Protein AF-A0A246PJ72-F1 (afdb_monomer)

Nearest PDB structures (foldseek):
  6naf-assembly1_A  TM=7.110E-01  e=6.481E+00  synthetic construct
  2k48-assembly1_A  TM=7.233E-01  e=8.339E+00  Orthohantavirus andesense

Secondary structure (DSSP, 8-state):
-HHHHHH--HHHHHHHHHHHHHHHHHHHHHHHHHHHHH---HHHHHHHHHHHHHHHHHHHHHHHHHHHHHHHHHHHHHHHH--HHHHHHHHHHHHHHHHHHHHHHHHHHHHTT-

Solvent-accessible surface area (backbone atoms only — not comparable to full-atom values): 6100 Å² total; per-residue (Å²): 96,72,70,26,67,74,64,69,38,72,66,49,44,53,51,41,55,52,50,52,54,50,52,54,51,50,52,52,50,59,54,50,49,54,56,60,74,70,54,89,52,70,72,61,49,56,50,54,52,50,51,51,51,51,51,49,34,56,49,38,64,61,48,28,61,56,35,39,53,51,14,53,52,31,40,55,48,18,72,74,64,70,45,73,61,37,47,55,49,16,52,52,35,38,54,50,23,52,52,44,48,50,48,46,57,46,49,55,64,70,51,72,79,105

Radius of gyration: 19.44 Å; Cα contacts (8 Å, |Δi|>4): 53; chains: 1; bounding box: 40×31×48 Å

Sequence (114 aa):
MVMALITKNGQWMKWATGSMIFSFISMISLRLSVYFLFSSDVFSFMNIFTDFLNLFKATALIFTPFMLIAGIRLRKIHESTKQPEYYRWSNRVITGSCLLCMLAVLAPWLFANM

Mean predicted aligned error: 12.75 Å

Structure (mmCIF, N/CA/C/O backbone):
data_AF-A0A246PJ72-F1
#
_entry.id   AF-A0A246PJ72-F1
#
loop_
_atom_site.group_PDB
_atom_site.id
_atom_site.type_symbol
_atom_site.label_atom_id
_atom_site.label_alt_id
_atom_site.label_comp_id
_atom_site.label_asym_id
_atom_site.label_entity_id
_atom_site.label_seq_id
_atom_site.pdbx_PDB_ins_code
_atom_site.Cartn_x
_atom_site.Cartn_y
_atom_site.Cartn_z
_atom_site.occupancy
_atom_site.B_iso_or_equiv
_atom_site.auth_seq_id
_atom_site.auth_comp_id
_atom_site.auth_asym_id
_atom_site.auth_atom_id
_atom_site.pdbx_PDB_model_num
ATOM 1 N N . MET A 1 1 ? 7.126 15.144 13.985 1.00 58.31 1 MET A N 1
ATOM 2 C CA . MET A 1 1 ? 7.121 14.157 15.095 1.00 58.31 1 MET A CA 1
ATOM 3 C C . MET A 1 1 ? 7.227 14.807 16.467 1.00 58.31 1 MET A C 1
ATOM 5 O O . MET A 1 1 ? 6.357 14.540 17.283 1.00 58.31 1 MET A O 1
ATOM 9 N N . VAL A 1 2 ? 8.216 15.678 16.716 1.0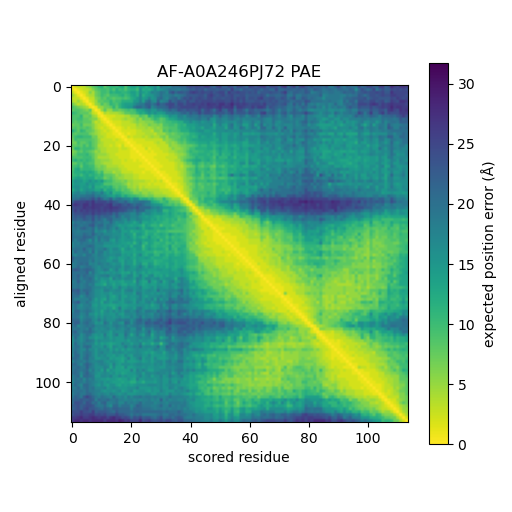0 60.06 2 VAL A N 1
ATOM 10 C CA . VAL A 1 2 ? 8.431 16.325 18.031 1.00 60.06 2 VAL A CA 1
ATOM 11 C C . VAL A 1 2 ? 7.160 16.994 18.569 1.00 60.06 2 VAL A C 1
ATOM 13 O O . VAL A 1 2 ? 6.732 16.705 19.681 1.00 60.06 2 VAL A O 1
ATOM 16 N N . MET A 1 3 ? 6.466 17.776 17.738 1.00 56.19 3 MET A N 1
ATOM 17 C CA . MET A 1 3 ? 5.259 18.480 18.181 1.00 56.19 3 MET A CA 1
ATOM 18 C C . MET A 1 3 ? 4.060 17.557 18.476 1.00 56.19 3 MET A C 1
ATOM 20 O O . MET A 1 3 ? 3.241 17.869 19.338 1.00 56.19 3 MET A O 1
ATOM 24 N N . ALA A 1 4 ? 3.984 16.390 17.826 1.00 51.81 4 ALA A N 1
ATOM 25 C CA . ALA A 1 4 ? 2.942 15.387 18.070 1.00 51.81 4 ALA A CA 1
ATOM 26 C C . ALA A 1 4 ? 3.191 14.583 19.361 1.00 51.81 4 ALA A C 1
ATOM 28 O O . ALA A 1 4 ? 2.238 14.227 20.051 1.00 51.81 4 ALA A O 1
ATOM 29 N N . LEU A 1 5 ? 4.463 14.332 19.699 1.00 56.91 5 LEU A N 1
ATOM 30 C CA . LEU A 1 5 ? 4.862 13.683 20.953 1.00 56.91 5 LEU A CA 1
ATOM 31 C C . LEU A 1 5 ? 4.591 14.584 22.166 1.00 56.91 5 LEU A C 1
ATOM 33 O O . LEU A 1 5 ? 4.109 14.098 23.185 1.00 56.91 5 LEU A O 1
ATOM 37 N N . ILE A 1 6 ? 4.836 15.893 22.033 1.00 60.50 6 ILE A N 1
ATOM 38 C CA . ILE A 1 6 ? 4.630 16.875 23.110 1.00 60.50 6 ILE A CA 1
ATOM 39 C C . ILE A 1 6 ? 3.138 17.113 23.377 1.00 60.50 6 ILE A C 1
ATOM 41 O O . ILE A 1 6 ? 2.711 17.143 24.526 1.00 60.50 6 ILE A O 1
ATOM 45 N N . THR A 1 7 ? 2.319 17.249 22.330 1.00 62.47 7 THR A N 1
ATOM 46 C CA . THR A 1 7 ? 0.890 17.584 22.488 1.00 62.47 7 THR A CA 1
ATOM 47 C C . THR A 1 7 ? -0.023 16.376 22.709 1.00 62.47 7 THR A C 1
ATOM 49 O O . THR A 1 7 ? -1.218 16.566 22.925 1.00 62.47 7 THR A O 1
ATOM 52 N N . LYS A 1 8 ? 0.498 15.135 22.635 1.00 53.78 8 LYS A N 1
ATOM 53 C CA . LYS A 1 8 ? -0.267 13.867 22.714 1.00 53.78 8 LYS A CA 1
ATOM 54 C C . LYS A 1 8 ? -1.544 13.849 21.859 1.00 53.78 8 LYS A C 1
ATOM 56 O O . LYS A 1 8 ? -2.489 13.111 22.130 1.00 53.78 8 LYS A O 1
ATOM 61 N N . ASN A 1 9 ? -1.592 14.662 20.809 1.00 67.06 9 ASN A N 1
ATOM 62 C CA . ASN A 1 9 ? -2.805 14.849 20.041 1.00 67.06 9 ASN A CA 1
ATOM 63 C C . ASN A 1 9 ? -2.820 13.854 18.871 1.00 67.06 9 ASN A C 1
ATOM 65 O O . ASN A 1 9 ? -2.002 13.924 17.949 1.00 67.06 9 ASN A O 1
ATOM 69 N N . GLY A 1 10 ? -3.757 12.902 18.911 1.00 59.59 10 GLY A N 1
ATOM 70 C CA . GLY A 1 10 ? -3.816 11.770 17.980 1.00 59.59 10 GLY A CA 1
ATOM 71 C C . GLY A 1 10 ? -3.986 12.161 16.507 1.00 59.59 10 GLY A C 1
ATOM 72 O O . GLY A 1 10 ? -3.649 11.376 15.621 1.00 59.59 10 GLY A O 1
ATOM 73 N N . GLN A 1 11 ? -4.461 13.376 16.216 1.00 63.69 11 GLN A N 1
ATOM 74 C CA . GLN A 1 11 ? -4.507 13.891 14.845 1.00 63.69 11 GLN A CA 1
ATOM 75 C C . GLN A 1 11 ? -3.126 14.289 14.311 1.00 63.69 11 GLN A C 1
ATOM 77 O O . GLN A 1 11 ? -2.795 13.961 13.173 1.00 63.69 11 GLN A O 1
ATOM 82 N N . TRP A 1 12 ? -2.289 14.908 15.144 1.00 63.31 12 TRP A N 1
ATOM 83 C CA . TRP A 1 12 ? -0.929 15.308 14.771 1.00 63.31 12 TRP A CA 1
ATOM 84 C C . TRP A 1 12 ? -0.012 14.104 1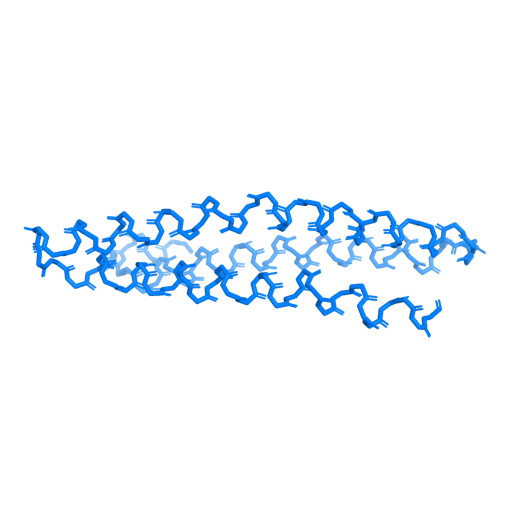4.587 1.00 63.31 12 TRP A C 1
ATOM 86 O O . TRP A 1 12 ? 0.870 14.118 13.730 1.00 63.31 12 TRP A O 1
ATOM 96 N N . MET A 1 13 ? -0.261 13.028 15.337 1.00 66.44 13 MET A N 1
ATOM 97 C CA . MET A 1 13 ? 0.455 11.770 15.151 1.00 66.44 13 MET A CA 1
ATOM 98 C C . MET A 1 13 ? 0.092 11.107 13.814 1.00 66.44 13 MET A C 1
ATOM 100 O O . MET A 1 13 ? 0.989 10.705 13.080 1.00 66.44 13 MET A O 1
ATOM 104 N N . LYS A 1 14 ? -1.193 11.097 13.426 1.00 67.69 14 LYS A N 1
ATOM 105 C CA . LYS A 1 14 ? -1.637 10.590 12.111 1.00 67.69 14 LYS A CA 1
ATOM 106 C C . LYS A 1 14 ? -1.045 11.382 10.943 1.00 67.69 14 LYS A C 1
ATOM 108 O O . LYS A 1 14 ? -0.588 10.777 9.978 1.00 67.69 14 LYS A O 1
ATOM 113 N N . TRP A 1 15 ? -1.011 12.712 11.044 1.00 70.56 15 TRP A N 1
ATOM 114 C CA . TRP A 1 15 ? -0.394 13.575 10.030 1.00 70.56 15 TRP A CA 1
ATOM 115 C C . TRP A 1 15 ? 1.118 13.362 9.920 1.00 70.56 15 TRP A C 1
ATOM 117 O O . TRP A 1 15 ? 1.646 13.279 8.814 1.00 70.56 15 TRP A O 1
ATOM 127 N N . ALA A 1 16 ? 1.815 13.212 11.048 1.00 70.94 16 ALA A N 1
ATOM 128 C CA . ALA A 1 16 ? 3.251 12.952 11.051 1.00 70.94 16 ALA A CA 1
ATOM 129 C C . ALA A 1 16 ? 3.597 11.593 10.420 1.00 70.94 16 ALA A C 1
ATOM 131 O O . ALA A 1 16 ? 4.518 11.519 9.610 1.00 70.94 16 ALA A O 1
ATOM 132 N N . THR A 1 17 ? 2.848 10.534 10.742 1.00 73.69 17 THR A N 1
ATOM 133 C CA . THR A 1 17 ? 3.057 9.210 10.138 1.00 73.69 17 THR A CA 1
ATOM 134 C C . THR A 1 17 ? 2.731 9.218 8.643 1.00 73.69 17 THR A C 1
ATOM 136 O O . THR A 1 17 ? 3.492 8.668 7.852 1.00 73.69 17 THR A O 1
ATOM 139 N N . GLY A 1 18 ? 1.650 9.893 8.234 1.00 74.44 18 GLY A N 1
ATOM 140 C CA . GLY A 1 18 ? 1.309 10.054 6.818 1.00 74.44 18 GLY A CA 1
ATOM 141 C C . GLY A 1 18 ? 2.386 10.808 6.034 1.00 74.44 18 GLY A C 1
ATOM 142 O O . GLY A 1 18 ? 2.794 10.363 4.964 1.00 74.44 18 GLY A O 1
ATOM 143 N N . SER A 1 19 ? 2.909 11.899 6.598 1.00 77.31 19 SER A N 1
ATOM 144 C CA . SER A 1 19 ? 3.996 12.682 5.998 1.00 77.31 19 SER A CA 1
ATOM 145 C C . SER A 1 19 ? 5.292 11.878 5.854 1.00 77.31 19 SER A C 1
ATOM 147 O O . SER A 1 19 ? 5.966 12.021 4.839 1.00 77.31 19 SER A O 1
ATOM 149 N N . MET A 1 20 ? 5.614 11.002 6.813 1.00 78.75 20 MET A N 1
ATOM 150 C CA . MET A 1 20 ? 6.802 10.142 6.755 1.00 78.75 20 MET A CA 1
ATOM 151 C C . MET A 1 20 ? 6.710 9.086 5.647 1.00 78.75 20 MET A C 1
ATOM 153 O O . MET A 1 20 ? 7.673 8.859 4.920 1.00 78.75 20 MET A O 1
ATOM 157 N N . ILE A 1 21 ? 5.547 8.448 5.495 1.00 81.31 21 ILE A N 1
ATOM 158 C CA . ILE A 1 21 ? 5.323 7.479 4.413 1.00 81.31 21 ILE A CA 1
ATOM 159 C C . ILE A 1 21 ? 5.385 8.194 3.058 1.00 81.31 21 ILE A C 1
ATOM 161 O O . ILE A 1 21 ? 6.025 7.709 2.128 1.00 81.31 21 ILE A O 1
ATOM 165 N N . PHE A 1 22 ? 4.771 9.376 2.958 1.00 79.81 22 PHE A N 1
ATOM 166 C CA . PHE A 1 22 ? 4.769 10.165 1.731 1.00 79.81 22 PHE A CA 1
ATOM 167 C C . PHE A 1 22 ? 6.176 10.613 1.314 1.00 79.81 22 PHE A C 1
ATOM 169 O O . PHE A 1 22 ? 6.533 10.472 0.146 1.00 79.81 22 PHE A O 1
ATOM 176 N N . SER A 1 23 ? 6.995 11.104 2.251 1.00 80.12 23 SER A N 1
ATOM 177 C CA . SER A 1 23 ? 8.367 11.532 1.951 1.00 80.12 23 SER A CA 1
ATOM 178 C C . SER A 1 23 ? 9.278 10.370 1.551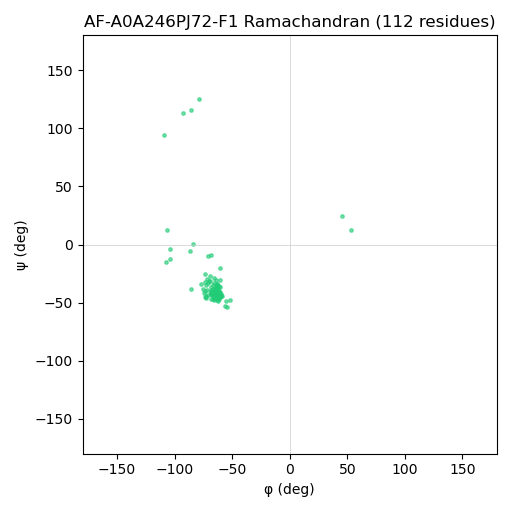 1.00 80.12 23 SER A C 1
ATOM 180 O O . SER A 1 23 ? 10.134 10.525 0.682 1.00 80.12 23 SER A O 1
ATOM 182 N N . PHE A 1 24 ? 9.079 9.187 2.133 1.00 79.31 24 PHE A N 1
ATOM 183 C CA . PHE A 1 24 ? 9.811 7.986 1.736 1.00 79.31 24 PHE A CA 1
ATOM 184 C C . PHE A 1 24 ? 9.458 7.550 0.305 1.00 79.31 24 PHE A C 1
ATOM 186 O O . PHE A 1 24 ? 10.346 7.303 -0.513 1.00 79.31 24 PHE A O 1
ATOM 193 N N . ILE A 1 25 ? 8.162 7.519 -0.024 1.00 83.00 25 ILE A N 1
ATOM 194 C CA . ILE A 1 25 ? 7.682 7.165 -1.367 1.00 83.00 25 ILE A CA 1
ATOM 195 C C . ILE A 1 25 ? 8.155 8.189 -2.406 1.00 83.00 25 ILE A C 1
ATOM 197 O O . ILE A 1 25 ? 8.569 7.797 -3.500 1.00 83.00 25 ILE A O 1
ATOM 201 N N . SER A 1 26 ? 8.134 9.486 -2.082 1.00 77.94 26 SER A N 1
ATOM 202 C CA . SER A 1 26 ? 8.579 10.530 -3.010 1.00 77.94 26 SER A CA 1
ATOM 203 C C . SER A 1 26 ? 10.078 10.440 -3.302 1.00 77.94 26 SER A C 1
ATOM 205 O O . SER A 1 26 ? 10.470 10.553 -4.462 1.00 77.94 26 SER A O 1
ATOM 207 N N . MET A 1 27 ? 10.911 10.140 -2.297 1.00 85.31 27 MET A N 1
ATOM 208 C CA . MET A 1 27 ? 12.345 9.899 -2.500 1.00 85.31 27 MET A CA 1
ATOM 209 C C . MET A 1 27 ? 12.612 8.701 -3.414 1.00 85.31 27 MET A C 1
ATOM 211 O O . MET A 1 27 ? 13.428 8.802 -4.330 1.00 85.31 27 MET A O 1
ATOM 215 N N . ILE A 1 28 ? 11.929 7.573 -3.191 1.00 80.50 28 ILE A N 1
ATOM 216 C CA . ILE A 1 28 ? 12.074 6.385 -4.045 1.00 80.50 28 ILE A CA 1
ATOM 217 C C . ILE A 1 28 ? 11.638 6.700 -5.476 1.00 80.50 28 ILE A C 1
ATOM 219 O O . ILE A 1 28 ? 12.353 6.359 -6.415 1.00 80.50 28 ILE A O 1
ATOM 223 N N . SER A 1 29 ? 10.508 7.390 -5.641 1.00 79.31 29 SER A N 1
ATOM 224 C CA . SER A 1 29 ? 9.960 7.728 -6.959 1.00 79.31 29 SER A CA 1
ATOM 225 C C . SER A 1 29 ? 10.891 8.653 -7.745 1.00 79.31 29 SER A C 1
ATOM 227 O O . SER A 1 29 ? 11.153 8.389 -8.914 1.00 79.31 29 SER A O 1
ATOM 229 N N . LEU A 1 30 ? 11.456 9.680 -7.098 1.00 81.12 30 LEU A N 1
ATOM 230 C CA . LEU A 1 30 ? 12.455 10.569 -7.706 1.00 81.12 30 LEU A CA 1
ATOM 231 C C . LEU A 1 30 ? 13.743 9.831 -8.082 1.00 81.12 30 LEU A C 1
ATOM 233 O O . LEU A 1 30 ? 14.384 10.150 -9.079 1.00 81.1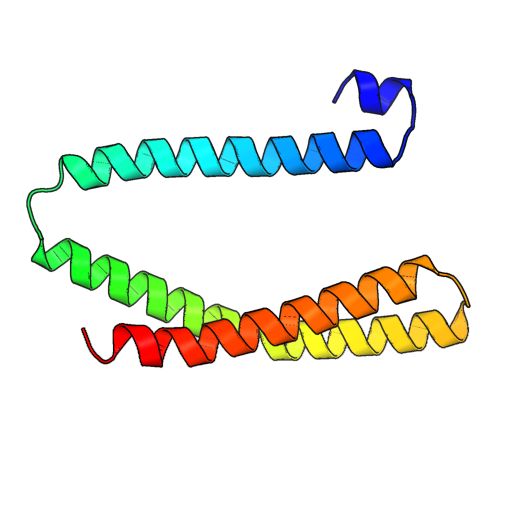2 30 LEU A O 1
ATOM 237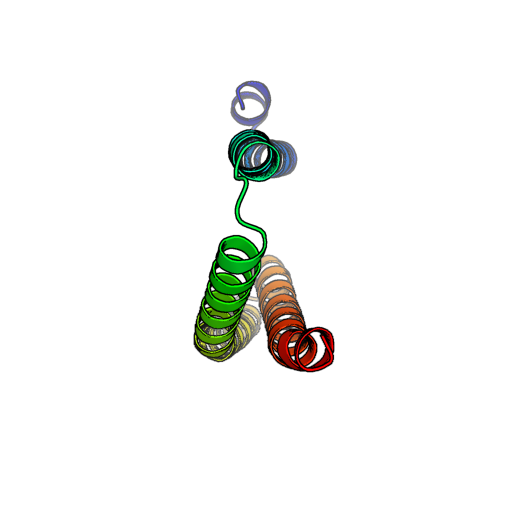 N N . ARG A 1 31 ? 14.144 8.833 -7.291 1.00 74.81 31 ARG A N 1
ATOM 238 C CA . ARG A 1 31 ? 15.340 8.045 -7.590 1.00 74.81 31 ARG A CA 1
ATOM 239 C C . ARG A 1 31 ? 15.102 7.098 -8.765 1.00 74.81 31 ARG A C 1
ATOM 241 O O . ARG A 1 31 ? 15.939 7.029 -9.659 1.00 74.81 31 ARG A O 1
ATOM 248 N N . LEU A 1 32 ? 13.960 6.410 -8.793 1.00 72.25 32 LEU A N 1
ATOM 249 C CA . LEU A 1 32 ? 13.560 5.561 -9.915 1.00 72.25 32 LEU A CA 1
ATOM 250 C C . LEU A 1 32 ? 13.354 6.369 -11.202 1.00 72.25 32 LEU A C 1
ATOM 252 O O . LEU A 1 32 ? 13.768 5.905 -12.257 1.00 72.25 32 LEU A O 1
ATOM 256 N N . SER A 1 33 ? 12.807 7.589 -11.133 1.00 71.56 33 SER A N 1
ATOM 257 C CA . SER A 1 33 ? 12.600 8.433 -12.319 1.00 71.56 33 SER A CA 1
ATOM 258 C C . SER A 1 33 ? 13.896 8.787 -13.041 1.00 71.56 33 SER A C 1
ATOM 260 O O . SER A 1 33 ? 13.917 8.817 -14.267 1.00 71.56 33 SER A O 1
ATOM 262 N N . VAL A 1 34 ? 14.995 8.997 -12.313 1.00 69.38 34 VAL A N 1
ATOM 263 C CA . VAL A 1 34 ? 16.309 9.237 -12.931 1.00 69.38 34 VAL A CA 1
ATOM 264 C C . VAL A 1 34 ? 16.832 7.976 -13.627 1.00 69.38 34 VAL A C 1
ATOM 266 O O . VAL A 1 34 ? 17.331 8.072 -14.745 1.00 69.38 34 VAL A O 1
ATOM 269 N N . TYR A 1 35 ? 16.661 6.792 -13.027 1.00 66.38 35 TYR A N 1
ATOM 270 C CA . TYR A 1 35 ? 16.989 5.526 -13.699 1.00 66.38 35 TYR A CA 1
ATOM 271 C C . TYR A 1 35 ? 16.114 5.287 -14.941 1.00 66.38 35 TYR A C 1
ATOM 273 O O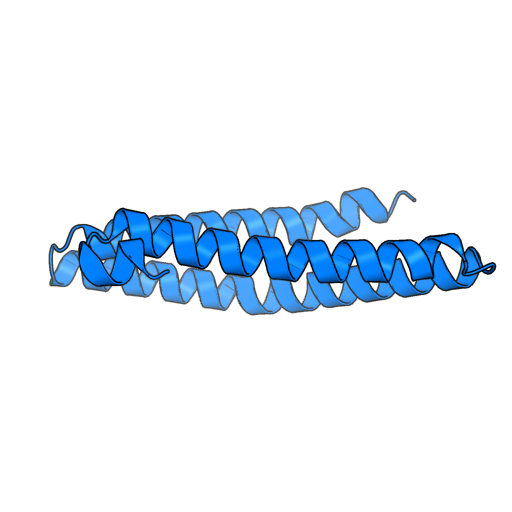 . TYR A 1 35 ? 16.615 4.777 -15.940 1.00 66.38 35 TYR A O 1
ATOM 281 N N . PHE A 1 36 ? 14.845 5.707 -14.912 1.00 62.47 36 PHE A N 1
ATOM 282 C CA . PHE A 1 36 ? 13.937 5.623 -16.058 1.00 62.47 36 PHE A CA 1
ATOM 283 C C . PHE A 1 36 ? 14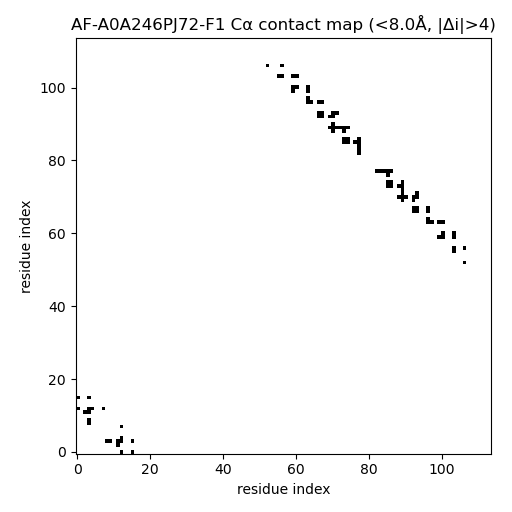.323 6.562 -17.209 1.00 62.47 36 PHE A C 1
ATOM 285 O O . PHE A 1 36 ? 14.197 6.172 -18.362 1.00 62.47 36 PHE A O 1
ATOM 292 N N . LEU A 1 37 ? 14.822 7.770 -16.926 1.00 65.50 37 LEU A N 1
ATOM 293 C CA . LEU A 1 37 ? 15.209 8.737 -17.966 1.00 65.50 37 LEU A CA 1
ATOM 294 C C . LEU A 1 37 ? 16.514 8.376 -18.694 1.00 65.50 37 LEU A C 1
ATOM 296 O O . LEU A 1 37 ? 16.708 8.800 -19.830 1.00 65.50 37 LEU A O 1
ATOM 300 N N . PHE A 1 38 ? 17.408 7.617 -18.054 1.00 64.25 38 PHE A N 1
ATOM 301 C CA . PHE A 1 38 ? 18.725 7.267 -18.605 1.00 64.25 38 PHE A CA 1
ATOM 302 C C . PHE A 1 38 ? 18.829 5.830 -19.143 1.00 64.25 38 PHE A C 1
ATOM 304 O O . PHE A 1 38 ? 19.866 5.469 -19.698 1.00 64.25 38 PHE A O 1
ATOM 311 N N . SER A 1 39 ? 17.787 5.002 -19.010 1.00 60.12 39 SER A N 1
ATOM 312 C CA . SER A 1 39 ? 17.773 3.642 -19.562 1.00 60.12 39 SER A CA 1
ATOM 313 C C . SER A 1 39 ? 17.307 3.660 -21.021 1.00 60.12 39 SER A C 1
ATOM 315 O O . SER A 1 39 ? 16.186 4.056 -21.323 1.00 60.12 39 SER A O 1
ATOM 317 N N . SER A 1 40 ? 18.191 3.269 -21.938 1.00 57.25 40 SER A N 1
ATOM 318 C CA . SER A 1 40 ? 18.029 3.439 -23.391 1.00 57.25 40 SER A CA 1
ATOM 319 C C . SER A 1 40 ? 17.204 2.341 -24.087 1.00 57.25 40 SER A C 1
ATOM 321 O O . SER A 1 40 ? 17.008 2.420 -25.296 1.00 57.25 40 SER A O 1
ATOM 323 N N . ASP A 1 41 ? 16.701 1.341 -23.354 1.00 60.69 41 ASP A N 1
ATOM 324 C CA . ASP A 1 41 ? 15.964 0.196 -23.910 1.00 60.69 41 ASP A CA 1
ATOM 325 C C . ASP A 1 41 ? 14.464 0.245 -23.573 1.00 60.69 41 ASP A C 1
ATOM 327 O O . ASP A 1 41 ? 14.000 -0.258 -22.545 1.00 60.69 41 ASP A O 1
ATOM 331 N N . VAL A 1 42 ? 13.676 0.803 -24.495 1.00 58.56 42 VAL A N 1
ATOM 332 C CA . VAL A 1 42 ? 12.204 0.906 -24.402 1.00 58.56 42 VAL A CA 1
ATOM 333 C C . VAL A 1 42 ? 11.530 -0.476 -24.308 1.00 58.56 42 VAL A C 1
ATOM 335 O O . VAL A 1 42 ? 10.508 -0.632 -23.641 1.00 58.56 42 VAL A O 1
ATOM 338 N N . PHE A 1 43 ? 12.124 -1.508 -24.918 1.00 54.56 43 PHE A N 1
ATOM 339 C CA . PHE A 1 43 ? 11.590 -2.877 -24.901 1.00 54.56 43 PHE A CA 1
ATOM 340 C C . PHE A 1 43 ? 11.758 -3.560 -23.533 1.00 54.56 43 PHE A C 1
ATOM 342 O O . PHE A 1 43 ? 10.882 -4.293 -23.080 1.00 54.56 43 PHE A O 1
ATOM 349 N N . SER A 1 44 ? 12.861 -3.272 -22.836 1.00 61.38 44 SER A N 1
ATOM 350 C CA . SER A 1 44 ? 13.112 -3.787 -21.485 1.00 61.38 44 SER A CA 1
ATOM 351 C C . SER A 1 44 ? 12.188 -3.115 -20.459 1.00 61.38 44 SER A C 1
ATOM 353 O O . SER A 1 44 ? 11.700 -3.755 -19.528 1.00 61.38 44 SER A O 1
ATOM 355 N N . PHE A 1 45 ? 11.856 -1.838 -20.683 1.00 63.50 45 PHE A N 1
ATOM 356 C CA . PHE A 1 45 ? 10.929 -1.078 -19.846 1.00 63.50 45 PHE A CA 1
ATOM 357 C C . PHE A 1 45 ? 9.502 -1.647 -19.851 1.00 63.50 45 PHE A C 1
ATOM 359 O O . PHE A 1 45 ? 8.926 -1.846 -18.781 1.00 63.50 45 PHE A O 1
ATOM 366 N N . MET A 1 46 ? 8.941 -1.957 -21.026 1.00 66.44 46 MET A N 1
ATOM 367 C CA . MET A 1 46 ? 7.587 -2.527 -21.115 1.00 66.44 46 MET A CA 1
ATOM 368 C C . MET A 1 46 ? 7.490 -3.896 -20.431 1.00 66.44 46 MET A C 1
ATOM 370 O O . MET A 1 46 ? 6.481 -4.185 -19.787 1.00 66.44 46 MET A O 1
ATOM 374 N N . ASN A 1 47 ? 8.554 -4.702 -20.476 1.00 69.00 47 ASN A N 1
ATOM 375 C CA . ASN A 1 47 ? 8.597 -5.987 -19.776 1.00 69.00 47 ASN A CA 1
ATOM 376 C C . ASN A 1 47 ? 8.632 -5.804 -18.252 1.00 69.00 47 ASN A C 1
ATOM 378 O O . ASN A 1 47 ? 7.821 -6.401 -17.550 1.00 69.00 47 ASN A O 1
ATOM 382 N N . ILE A 1 48 ? 9.487 -4.912 -17.737 1.00 70.12 48 ILE A N 1
ATOM 383 C CA . ILE A 1 48 ? 9.562 -4.613 -16.295 1.00 70.12 48 ILE A CA 1
ATOM 384 C C . ILE A 1 48 ? 8.234 -4.047 -15.776 1.00 70.12 48 ILE A C 1
ATOM 386 O O . ILE A 1 48 ? 7.784 -4.400 -14.684 1.00 70.12 48 ILE A O 1
ATOM 390 N N . PHE A 1 49 ? 7.588 -3.174 -16.550 1.00 70.44 49 PHE A N 1
ATOM 391 C CA . PHE A 1 49 ? 6.302 -2.594 -16.179 1.00 70.44 49 PHE A CA 1
ATOM 392 C C . PHE A 1 49 ? 5.187 -3.648 -16.161 1.00 70.44 49 PHE A C 1
ATOM 394 O O . PHE A 1 49 ? 4.415 -3.715 -15.201 1.00 70.44 49 PHE A O 1
ATOM 401 N N . THR A 1 50 ? 5.144 -4.520 -17.171 1.00 74.31 50 THR A N 1
ATOM 402 C CA . THR A 1 50 ? 4.203 -5.649 -17.234 1.00 74.31 50 THR A CA 1
ATOM 403 C C . THR A 1 50 ? 4.405 -6.622 -16.072 1.00 74.31 50 THR A C 1
ATOM 405 O O . THR A 1 50 ? 3.434 -7.026 -15.431 1.00 74.31 50 THR A O 1
ATOM 408 N N . ASP A 1 51 ? 5.653 -6.945 -15.729 1.00 75.44 51 ASP A N 1
ATOM 409 C CA . ASP A 1 51 ? 5.980 -7.811 -14.592 1.00 75.44 51 ASP A CA 1
ATOM 410 C C . ASP A 1 51 ? 5.581 -7.182 -13.255 1.00 75.44 51 ASP A C 1
ATOM 412 O O . ASP A 1 51 ? 5.000 -7.851 -12.395 1.00 75.44 51 ASP A O 1
ATOM 416 N N . PHE A 1 52 ? 5.812 -5.878 -13.087 1.00 75.00 52 PHE A N 1
ATOM 417 C CA . PHE A 1 52 ? 5.376 -5.146 -11.900 1.00 75.00 52 PHE A CA 1
ATOM 418 C C . PHE A 1 52 ? 3.848 -5.149 -11.759 1.00 75.00 52 PHE A C 1
ATOM 420 O O . PHE A 1 52 ? 3.328 -5.387 -10.667 1.00 75.00 52 PHE A O 1
ATOM 427 N N . LEU A 1 53 ? 3.115 -4.942 -12.856 1.00 73.69 53 LEU A N 1
ATOM 428 C CA . LEU A 1 53 ? 1.653 -5.013 -12.867 1.00 73.69 53 LEU A CA 1
ATOM 429 C C . LEU A 1 53 ? 1.138 -6.425 -12.573 1.00 73.69 53 LEU A C 1
ATOM 431 O O . LEU A 1 53 ? 0.179 -6.578 -11.813 1.00 73.69 53 LEU A O 1
ATOM 435 N N . ASN A 1 54 ? 1.779 -7.459 -13.119 1.00 75.44 54 ASN A N 1
ATOM 436 C CA . ASN A 1 54 ? 1.439 -8.852 -12.833 1.00 75.44 54 ASN A CA 1
ATOM 437 C C . ASN A 1 54 ? 1.668 -9.196 -11.358 1.00 75.44 54 ASN A C 1
ATOM 439 O O . ASN A 1 54 ? 0.803 -9.808 -10.725 1.00 75.44 54 ASN A O 1
ATOM 443 N N . LEU A 1 55 ? 2.781 -8.741 -10.779 1.00 76.81 55 LEU A N 1
ATOM 444 C CA . LEU A 1 55 ? 3.071 -8.895 -9.356 1.00 76.81 55 LEU A CA 1
ATOM 445 C C . LEU A 1 55 ? 2.049 -8.135 -8.502 1.00 76.81 55 LEU A C 1
ATOM 447 O O . LEU A 1 55 ? 1.511 -8.695 -7.544 1.00 76.81 55 LEU A O 1
ATOM 451 N N . PHE A 1 56 ? 1.715 -6.895 -8.868 1.00 76.75 56 PHE A N 1
ATOM 452 C CA . PHE A 1 56 ? 0.695 -6.103 -8.180 1.00 76.75 56 PHE A CA 1
ATOM 453 C C . PHE A 1 56 ? -0.674 -6.789 -8.222 1.00 76.75 56 PHE A C 1
ATOM 455 O O . PHE A 1 56 ? -1.335 -6.896 -7.192 1.00 76.75 56 PHE A O 1
ATOM 462 N N . LYS A 1 57 ? -1.074 -7.334 -9.376 1.00 75.44 57 LYS A N 1
ATOM 463 C CA . LYS A 1 57 ? -2.320 -8.092 -9.546 1.00 75.44 57 LYS A CA 1
ATOM 464 C C . LYS A 1 57 ? -2.340 -9.355 -8.687 1.00 75.44 57 LYS A C 1
ATOM 466 O O . LYS A 1 57 ? -3.319 -9.584 -7.979 1.00 75.44 57 LYS A O 1
ATOM 471 N N . ALA A 1 58 ? -1.276 -10.158 -8.723 1.00 77.00 58 ALA A N 1
ATOM 472 C CA . ALA A 1 58 ? -1.172 -11.379 -7.926 1.00 77.00 58 ALA A CA 1
ATOM 473 C C . ALA A 1 58 ? -1.265 -11.069 -6.425 1.00 77.00 58 ALA A C 1
ATOM 475 O O . ALA A 1 58 ? -2.024 -11.700 -5.691 1.00 77.00 58 ALA A O 1
ATOM 476 N N . THR A 1 59 ? -0.560 -10.026 -5.989 1.00 77.25 59 THR A N 1
ATOM 477 C CA . THR A 1 59 ? -0.576 -9.575 -4.597 1.00 77.25 59 THR A CA 1
ATOM 478 C C . THR A 1 59 ? -1.961 -9.048 -4.216 1.00 77.25 59 THR A C 1
ATOM 480 O O . THR A 1 59 ? -2.529 -9.478 -3.216 1.00 77.25 59 THR A O 1
ATOM 483 N N . ALA A 1 60 ? -2.573 -8.190 -5.034 1.00 75.38 60 ALA A N 1
ATOM 484 C CA . ALA A 1 60 ? -3.908 -7.656 -4.777 1.00 75.38 60 ALA A CA 1
ATOM 485 C C . ALA A 1 60 ? -4.966 -8.767 -4.678 1.00 75.38 60 ALA A C 1
ATOM 487 O O . ALA A 1 60 ? -5.783 -8.744 -3.756 1.00 75.38 60 ALA A O 1
ATOM 488 N N . LEU A 1 61 ? -4.928 -9.771 -5.559 1.00 76.25 61 LEU A N 1
ATOM 489 C CA . LEU A 1 61 ? -5.864 -10.899 -5.533 1.00 76.25 61 LEU A CA 1
ATOM 490 C C . LEU A 1 61 ? -5.735 -11.748 -4.267 1.00 76.25 61 LEU A C 1
ATOM 492 O O . LEU A 1 61 ? -6.751 -12.189 -3.736 1.00 76.25 61 LEU A O 1
ATOM 496 N N . ILE A 1 62 ? -4.518 -11.942 -3.754 1.00 78.44 62 ILE A N 1
ATOM 497 C CA . ILE A 1 62 ? -4.300 -12.668 -2.498 1.00 78.44 62 ILE A CA 1
ATOM 498 C C . ILE A 1 62 ? -4.753 -11.818 -1.308 1.00 78.44 62 ILE A C 1
ATOM 500 O O . ILE A 1 62 ? -5.463 -12.311 -0.438 1.00 78.44 62 ILE A O 1
ATOM 504 N N . PHE A 1 63 ? -4.395 -10.534 -1.259 1.00 75.25 63 PHE A N 1
ATOM 505 C CA . PHE A 1 63 ? -4.687 -9.675 -0.106 1.00 75.25 63 PHE A CA 1
ATOM 506 C C . PHE A 1 63 ? -6.170 -9.296 0.027 1.00 75.25 63 PHE A C 1
ATOM 508 O O . PHE A 1 63 ? -6.652 -9.114 1.146 1.00 75.25 63 PHE A O 1
ATOM 515 N N . THR A 1 64 ? -6.912 -9.208 -1.079 1.00 77.50 64 THR A N 1
ATOM 516 C CA . THR A 1 64 ? -8.335 -8.822 -1.092 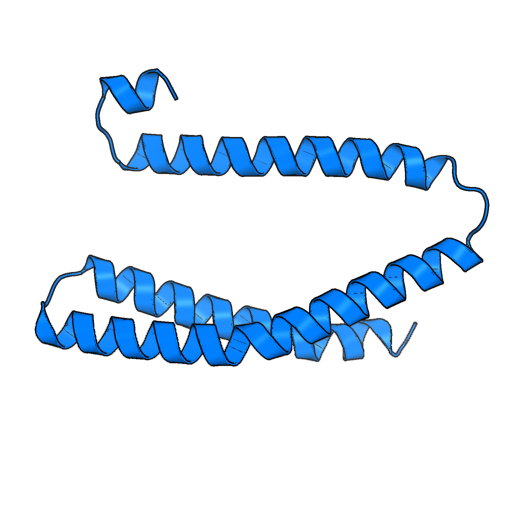1.00 77.50 64 THR A CA 1
ATOM 517 C C . THR A 1 64 ? -9.232 -9.711 -0.211 1.00 77.50 64 THR A C 1
ATOM 519 O O . THR A 1 64 ? -9.930 -9.163 0.648 1.00 77.50 64 THR A O 1
ATOM 522 N N . PRO A 1 65 ? -9.235 -11.056 -0.332 1.00 79.88 65 PRO A N 1
ATOM 523 C CA . PRO A 1 65 ? -10.046 -11.911 0.536 1.00 79.88 65 PRO A CA 1
ATOM 524 C C . PRO A 1 65 ? -9.614 -11.831 2.006 1.00 79.88 65 PRO A C 1
ATOM 526 O O . PRO A 1 65 ? -10.473 -11.797 2.888 1.00 79.88 65 PRO A O 1
ATOM 529 N N . PHE A 1 66 ? -8.311 -11.718 2.293 1.00 79.62 66 PHE A N 1
ATOM 530 C CA . PHE A 1 66 ? -7.822 -11.546 3.666 1.00 79.62 66 PHE A CA 1
ATOM 531 C C . PHE A 1 66 ? -8.310 -10.237 4.294 1.00 79.62 66 PHE A C 1
ATOM 533 O O . PHE A 1 66 ? -8.787 -10.242 5.432 1.00 79.62 66 PHE A O 1
ATOM 540 N N . MET A 1 67 ? -8.242 -9.124 3.558 1.00 76.38 67 MET A N 1
ATOM 541 C CA . MET A 1 67 ? -8.735 -7.837 4.045 1.00 76.38 67 MET A CA 1
ATOM 542 C C . MET A 1 67 ? -10.258 -7.835 4.222 1.00 76.38 67 MET A C 1
ATOM 544 O O . MET A 1 67 ? -10.742 -7.316 5.227 1.00 76.38 67 MET A O 1
ATOM 548 N N . LEU A 1 68 ? -11.022 -8.479 3.334 1.00 79.69 68 LEU A N 1
ATOM 549 C CA . LEU A 1 68 ? -12.471 -8.624 3.507 1.00 79.69 68 LEU A CA 1
ATOM 550 C C . LEU A 1 68 ? -12.823 -9.404 4.779 1.00 79.69 68 LEU A C 1
ATOM 552 O O . LEU A 1 68 ? -13.651 -8.952 5.574 1.00 79.69 68 LEU A O 1
ATOM 556 N N . ILE A 1 69 ? -12.159 -10.538 5.016 1.00 82.06 69 ILE A N 1
ATOM 557 C CA . ILE A 1 69 ? -12.363 -11.350 6.224 1.00 82.06 69 ILE A CA 1
ATOM 558 C C . ILE A 1 69 ? -11.999 -10.545 7.479 1.00 82.06 69 ILE A C 1
ATOM 560 O O . ILE A 1 69 ? -12.756 -10.549 8.457 1.00 82.06 69 ILE A O 1
ATOM 564 N N . ALA A 1 70 ? -10.883 -9.812 7.451 1.00 79.94 70 ALA A N 1
ATOM 565 C CA . ALA A 1 70 ? -10.472 -8.936 8.546 1.00 79.94 70 ALA A CA 1
ATOM 566 C C . ALA A 1 70 ? -11.492 -7.810 8.800 1.00 79.94 70 ALA A C 1
ATOM 568 O O . ALA A 1 70 ? -11.859 -7.551 9.947 1.00 79.94 70 ALA A O 1
ATOM 569 N N . GLY A 1 71 ? -12.017 -7.186 7.742 1.00 75.12 71 GLY A N 1
ATOM 570 C CA . GLY A 1 71 ? -13.041 -6.145 7.822 1.00 75.12 71 GLY A CA 1
ATOM 571 C C . GLY A 1 71 ? -14.348 -6.640 8.449 1.00 75.12 71 GLY A C 1
ATOM 572 O O . GLY A 1 71 ? -14.909 -5.967 9.318 1.00 75.12 71 GLY A O 1
ATOM 573 N N . ILE A 1 72 ? -14.799 -7.843 8.082 1.00 79.00 72 ILE A N 1
ATOM 574 C CA . ILE A 1 72 ? -15.997 -8.481 8.652 1.00 79.00 72 ILE A CA 1
ATOM 575 C C . ILE A 1 72 ? -15.771 -8.868 10.121 1.00 79.00 72 ILE A C 1
ATOM 577 O O . ILE A 1 72 ? -16.637 -8.630 10.965 1.00 79.00 72 ILE A O 1
ATOM 581 N N . ARG A 1 73 ? -14.599 -9.420 10.463 1.00 77.75 73 ARG A N 1
ATOM 582 C CA . ARG A 1 73 ? -14.224 -9.726 11.856 1.00 77.75 73 ARG A CA 1
ATOM 583 C C . ARG A 1 73 ? -14.233 -8.471 12.729 1.00 77.75 73 ARG A C 1
ATOM 585 O O . ARG A 1 73 ? -14.806 -8.501 13.815 1.00 77.75 73 ARG A O 1
ATOM 592 N N . LEU A 1 74 ? -13.680 -7.360 12.241 1.00 74.31 74 LEU A N 1
ATOM 593 C CA . LEU A 1 74 ? -13.707 -6.071 12.941 1.00 74.31 74 LEU A CA 1
ATOM 594 C C . LEU A 1 74 ? -15.134 -5.538 13.134 1.00 74.31 74 LEU A C 1
ATOM 596 O O . LEU A 1 74 ? -15.425 -4.947 14.173 1.00 74.31 74 LEU A O 1
ATOM 600 N N . ARG A 1 75 ? -16.042 -5.790 12.182 1.00 73.31 75 ARG A N 1
ATOM 601 C CA . ARG A 1 75 ? -17.460 -5.426 12.317 1.00 73.31 75 ARG A CA 1
ATOM 602 C C . ARG A 1 75 ? -18.153 -6.213 13.430 1.00 73.31 75 ARG A C 1
ATOM 604 O O . ARG A 1 75 ? -18.851 -5.616 14.240 1.00 73.31 75 ARG A O 1
ATOM 611 N N . LYS A 1 76 ? -17.895 -7.521 13.529 1.00 75.38 76 LYS A N 1
ATOM 612 C CA . LYS A 1 76 ? -18.408 -8.353 14.635 1.00 75.38 76 LYS A CA 1
ATOM 613 C C . LYS A 1 76 ? -17.859 -7.915 15.997 1.00 75.38 76 LYS A C 1
ATOM 615 O O . LYS A 1 76 ? -18.587 -7.895 16.982 1.00 75.38 76 LYS A O 1
ATOM 620 N N . ILE A 1 77 ? -16.587 -7.516 16.056 1.00 74.44 77 ILE A N 1
ATOM 621 C CA 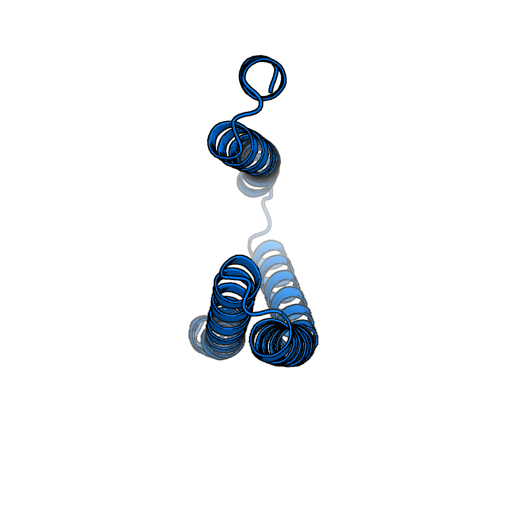. ILE A 1 77 ? -15.987 -6.964 17.283 1.00 74.44 77 ILE A CA 1
ATOM 622 C C . ILE A 1 77 ? -16.642 -5.625 17.650 1.00 74.44 77 ILE A C 1
ATOM 624 O O . ILE A 1 77 ? -16.900 -5.371 18.823 1.00 74.44 77 ILE A O 1
ATOM 628 N N . HIS A 1 78 ? -16.976 -4.787 16.665 1.00 70.81 78 HIS A N 1
ATOM 629 C CA . HIS A 1 78 ? -17.730 -3.561 16.920 1.00 70.81 78 HIS A CA 1
ATOM 630 C C . HIS A 1 78 ? -19.108 -3.840 17.538 1.00 70.81 78 HIS A C 1
ATOM 632 O O . HIS A 1 78 ? -19.466 -3.177 18.507 1.00 70.81 78 HIS A O 1
ATOM 638 N N . GLU A 1 79 ? -19.853 -4.827 17.034 1.00 71.56 79 GLU A N 1
ATOM 639 C CA . GLU A 1 79 ? -21.151 -5.216 17.608 1.00 71.56 79 GLU A CA 1
ATOM 640 C C . GLU A 1 79 ? -21.022 -5.686 19.065 1.00 71.56 79 GLU A C 1
ATOM 642 O O . GLU A 1 79 ? -21.866 -5.353 19.896 1.00 71.56 79 GLU A O 1
ATOM 647 N N . SER A 1 80 ? -19.929 -6.380 19.398 1.00 71.12 80 SER A N 1
ATOM 648 C CA . SER A 1 80 ? -19.659 -6.861 20.758 1.00 71.12 80 SER A CA 1
ATOM 649 C C . SER A 1 80 ? -19.203 -5.762 21.724 1.00 71.12 80 SER A C 1
ATOM 651 O O . SER A 1 80 ? -19.577 -5.785 22.893 1.00 71.12 80 SER A O 1
ATOM 653 N N . THR A 1 81 ? -18.380 -4.813 21.270 1.00 73.56 81 THR A N 1
ATOM 654 C CA . THR A 1 81 ? -17.710 -3.831 22.148 1.00 73.56 81 THR A CA 1
ATOM 655 C C . THR A 1 81 ? -18.357 -2.439 22.083 1.00 73.56 81 THR A C 1
ATOM 657 O O . THR A 1 81 ? -18.048 -1.573 22.897 1.00 73.56 81 THR A O 1
ATOM 660 N N . LYS A 1 82 ? -19.244 -2.183 21.108 1.00 72.75 82 LYS A N 1
ATOM 661 C CA . LYS A 1 82 ? -19.912 -0.891 20.822 1.00 72.75 82 LYS A CA 1
ATOM 662 C C . LYS A 1 82 ? -18.973 0.313 20.641 1.00 72.75 82 LYS A C 1
ATOM 664 O O . LYS A 1 82 ? -19.421 1.455 20.577 1.00 72.75 82 LYS A O 1
ATOM 669 N N . GLN A 1 83 ? -17.666 0.093 20.505 1.00 71.69 83 GLN A N 1
ATOM 670 C CA . GLN A 1 83 ? -16.691 1.170 20.342 1.00 71.69 83 GLN A CA 1
ATOM 671 C C . GLN A 1 83 ? -16.676 1.700 18.897 1.00 71.69 83 GLN A C 1
ATOM 673 O O . GLN A 1 83 ? -16.424 0.924 17.970 1.00 71.69 83 GLN A O 1
ATOM 678 N N . PRO A 1 84 ? -16.859 3.016 18.671 1.00 72.56 84 PRO A N 1
ATOM 679 C CA . PRO A 1 84 ? -17.004 3.608 17.334 1.00 72.56 84 PRO A CA 1
ATOM 680 C C . PRO A 1 84 ? -15.721 3.566 16.484 1.00 72.56 84 PRO A C 1
ATOM 682 O O . PRO A 1 84 ? -15.727 3.912 15.300 1.00 72.56 84 PRO A O 1
ATOM 685 N N . GLU A 1 85 ? -14.587 3.182 17.064 1.00 72.00 85 GLU A N 1
ATOM 686 C CA . GLU A 1 85 ? -13.311 3.061 16.353 1.00 72.00 85 GLU A CA 1
ATOM 687 C C . GLU A 1 85 ? -13.274 1.818 15.461 1.00 72.00 85 GLU A C 1
ATOM 689 O O . GLU A 1 85 ? -12.898 1.917 14.292 1.00 72.00 85 GLU A O 1
ATOM 694 N N . TYR A 1 86 ? -13.780 0.685 15.960 1.00 66.94 86 TYR A N 1
ATOM 695 C CA . TYR A 1 86 ? -13.833 -0.570 15.206 1.00 66.94 86 TYR A CA 1
ATOM 696 C C . TYR A 1 86 ? -14.766 -0.495 14.000 1.00 66.94 86 TYR A C 1
ATOM 698 O O . TYR A 1 86 ? -14.452 -1.057 12.952 1.00 66.94 86 TYR A O 1
ATOM 706 N N . TYR A 1 87 ? -15.858 0.269 14.097 1.00 69.44 87 TYR A N 1
ATOM 707 C CA . TYR A 1 87 ? -16.723 0.545 12.950 1.00 69.44 87 TYR A CA 1
ATOM 708 C C . TYR A 1 87 ? -15.988 1.337 11.863 1.00 69.44 87 TYR A C 1
ATOM 710 O O . TYR A 1 87 ? -16.013 0.967 10.691 1.00 69.44 87 TYR A O 1
ATOM 718 N N . ARG A 1 88 ? -15.262 2.396 12.251 1.00 74.75 88 ARG A N 1
ATOM 719 C CA . ARG A 1 88 ? -14.478 3.214 11.310 1.00 74.75 88 ARG A CA 1
ATOM 720 C C . ARG A 1 88 ? -13.374 2.405 10.632 1.00 74.75 88 ARG A C 1
ATOM 722 O O . ARG A 1 88 ? -13.120 2.612 9.448 1.00 74.75 88 ARG A O 1
ATOM 729 N N . TRP A 1 89 ? -12.721 1.501 11.359 1.00 74.56 89 TRP A N 1
ATOM 730 C CA . TRP A 1 89 ? -11.670 0.644 10.805 1.00 74.56 89 TRP A CA 1
ATOM 731 C C . TRP A 1 89 ? -12.238 -0.443 9.902 1.00 74.56 89 TRP A C 1
ATOM 733 O O . TRP A 1 89 ? -11.747 -0.605 8.790 1.00 74.56 89 TRP A O 1
ATOM 743 N N . SER A 1 90 ? -13.312 -1.114 10.322 1.00 70.06 90 SER A N 1
ATOM 744 C CA . SER A 1 90 ? -14.021 -2.092 9.495 1.00 70.06 90 SER A CA 1
ATOM 745 C C . SER A 1 90 ? -14.460 -1.479 8.166 1.00 70.06 90 SER A C 1
ATOM 747 O O . SER A 1 90 ? -14.139 -2.023 7.112 1.00 70.06 90 SER A O 1
ATOM 749 N N . ASN A 1 91 ? -15.094 -0.301 8.197 1.00 73.00 91 ASN A N 1
ATOM 750 C CA . ASN A 1 91 ? -15.583 0.334 6.978 1.00 73.00 91 ASN A CA 1
ATOM 751 C C . ASN A 1 91 ? -14.424 0.702 6.038 1.00 73.00 91 ASN A C 1
ATOM 753 O O . ASN A 1 91 ? -14.470 0.367 4.864 1.00 73.00 91 ASN A O 1
ATOM 757 N N . ARG A 1 92 ? -13.329 1.281 6.555 1.00 76.50 92 ARG A N 1
ATOM 758 C CA . ARG A 1 92 ? -12.133 1.591 5.746 1.00 76.50 92 ARG A CA 1
ATOM 759 C C . ARG A 1 92 ? -11.479 0.353 5.139 1.00 76.50 92 ARG A C 1
ATOM 761 O O . ARG A 1 92 ? -11.058 0.408 3.990 1.00 76.50 92 ARG A O 1
ATOM 768 N N . VAL A 1 93 ? -11.390 -0.745 5.891 1.00 75.88 93 VAL A N 1
ATOM 769 C CA . VAL A 1 93 ? -10.802 -2.003 5.406 1.00 75.88 93 VAL A CA 1
ATOM 770 C C . VAL A 1 93 ? -11.687 -2.627 4.327 1.00 75.88 93 VAL A C 1
ATOM 772 O O . VAL A 1 93 ? -11.175 -3.065 3.301 1.00 75.88 93 VAL A O 1
ATOM 775 N N . ILE A 1 94 ? -13.011 -2.602 4.496 1.00 77.94 94 ILE A N 1
ATOM 776 C CA . ILE A 1 94 ? -13.961 -3.107 3.496 1.00 77.94 94 ILE A CA 1
ATOM 777 C C . ILE A 1 94 ? -13.931 -2.240 2.229 1.00 77.94 94 ILE A C 1
ATOM 779 O O . ILE A 1 94 ? -13.811 -2.779 1.129 1.00 77.94 94 ILE A O 1
ATOM 783 N N . THR A 1 95 ? -13.973 -0.908 2.355 1.00 76.62 95 THR A N 1
ATOM 784 C CA . THR A 1 95 ? -13.875 0.001 1.199 1.00 76.62 95 THR A CA 1
ATOM 785 C C . THR A 1 95 ? -12.525 -0.142 0.496 1.00 76.62 95 THR A C 1
ATOM 787 O O . THR A 1 95 ? -12.481 -0.201 -0.729 1.00 76.62 95 THR A O 1
ATOM 790 N N . GLY A 1 96 ? -11.431 -0.267 1.255 1.00 75.50 96 GLY A N 1
ATOM 791 C CA . GLY A 1 96 ? -10.092 -0.509 0.718 1.00 75.50 96 GLY A CA 1
ATOM 792 C C . GLY A 1 96 ? -9.990 -1.832 -0.038 1.00 75.50 96 GLY A C 1
ATOM 793 O O . GLY A 1 96 ? -9.430 -1.860 -1.128 1.00 75.50 96 GLY A O 1
ATOM 794 N N . SER A 1 97 ? -10.604 -2.899 0.480 1.00 75.25 97 SER A N 1
ATOM 795 C CA . SER A 1 97 ? -10.670 -4.203 -0.199 1.00 75.25 97 SER A CA 1
ATOM 796 C C . SER A 1 97 ? -11.460 -4.123 -1.505 1.00 75.25 97 SER A C 1
ATOM 798 O O . SER A 1 97 ? -11.036 -4.671 -2.516 1.00 75.25 97 SER A O 1
ATOM 800 N N . CYS A 1 98 ? -12.594 -3.415 -1.503 1.00 78.31 98 CYS A N 1
ATOM 801 C CA . CYS A 1 98 ? -13.416 -3.218 -2.697 1.00 78.31 98 CYS A CA 1
ATOM 802 C C . CYS A 1 98 ? -12.654 -2.440 -3.782 1.00 78.31 98 CYS A C 1
ATOM 804 O O . CYS A 1 98 ? -12.613 -2.867 -4.935 1.00 78.31 98 CYS A O 1
ATOM 806 N N . LEU A 1 99 ? -11.978 -1.350 -3.400 1.00 77.88 99 LEU A N 1
ATOM 807 C CA . LEU A 1 99 ? -11.146 -0.560 -4.310 1.00 77.88 99 LEU A CA 1
ATOM 808 C C . LEU A 1 99 ? -9.965 -1.365 -4.861 1.00 77.88 99 LEU A C 1
ATOM 810 O O . LEU A 1 99 ? -9.706 -1.302 -6.059 1.00 77.88 99 LEU A O 1
ATOM 814 N N . LEU A 1 100 ? -9.283 -2.151 -4.021 1.00 76.81 100 LEU A N 1
ATOM 815 C CA . LEU A 1 100 ? -8.207 -3.055 -4.448 1.00 76.81 100 LEU A CA 1
ATOM 816 C C . LEU A 1 100 ? -8.707 -4.108 -5.439 1.00 76.81 100 LEU A C 1
ATOM 818 O O . LEU A 1 100 ? -8.039 -4.370 -6.434 1.00 76.81 100 LEU A O 1
ATOM 822 N N . CYS A 1 101 ? -9.897 -4.662 -5.208 1.00 77.88 101 CYS A N 1
ATOM 823 C CA . CYS A 1 101 ? -10.511 -5.624 -6.116 1.00 77.88 101 CYS A CA 1
ATOM 824 C C . CYS A 1 101 ? -10.870 -4.979 -7.463 1.00 77.88 101 CYS A C 1
ATOM 826 O O . CYS A 1 101 ? -10.567 -5.541 -8.513 1.00 77.88 101 CYS A O 1
ATOM 828 N N . MET A 1 102 ? -11.466 -3.781 -7.444 1.00 77.44 102 MET A N 1
ATOM 829 C CA . MET A 1 102 ? -11.757 -3.016 -8.661 1.00 77.44 102 MET A CA 1
ATOM 830 C C . MET A 1 102 ? -10.479 -2.691 -9.434 1.00 77.44 102 MET A C 1
ATOM 832 O O . MET A 1 102 ? -10.437 -2.909 -10.638 1.00 77.44 102 MET A O 1
ATOM 836 N N . LEU A 1 103 ? -9.421 -2.241 -8.758 1.00 71.75 103 LEU A N 1
ATOM 837 C CA . LEU A 1 103 ? -8.114 -1.987 -9.369 1.00 71.75 103 LEU A CA 1
ATOM 838 C C . LEU A 1 103 ? -7.495 -3.256 -9.962 1.00 71.75 103 LEU A C 1
ATOM 840 O O . LEU A 1 103 ? -6.976 -3.211 -11.071 1.00 71.75 103 LEU A O 1
ATOM 844 N N . ALA A 1 104 ? -7.585 -4.393 -9.271 1.00 71.25 104 ALA A N 1
ATOM 845 C CA . ALA A 1 104 ? -7.061 -5.667 -9.760 1.00 71.25 104 ALA A CA 1
ATOM 846 C C . ALA A 1 104 ? -7.799 -6.187 -11.009 1.00 71.25 104 ALA A C 1
ATOM 848 O O . ALA A 1 104 ? -7.195 -6.886 -11.822 1.00 71.25 104 ALA A O 1
ATOM 849 N N . VAL A 1 105 ? -9.084 -5.847 -11.171 1.00 70.12 105 VAL A N 1
ATOM 850 C CA . VAL A 1 105 ? -9.898 -6.186 -12.354 1.00 70.12 105 VAL A CA 1
ATOM 851 C C . VAL A 1 105 ? -9.736 -5.154 -13.475 1.00 70.12 105 VAL A C 1
ATOM 853 O O . VAL A 1 105 ? -9.665 -5.525 -14.643 1.00 70.12 105 VAL A O 1
ATOM 856 N N . LEU A 1 106 ? -9.633 -3.867 -13.141 1.00 68.31 106 LEU A N 1
ATOM 857 C CA . LEU A 1 106 ? -9.453 -2.786 -14.112 1.00 68.31 106 LEU A CA 1
ATOM 858 C C . LEU A 1 106 ? -8.039 -2.748 -14.692 1.00 68.31 106 LEU A C 1
ATOM 860 O O . LEU A 1 106 ? -7.891 -2.402 -15.858 1.00 68.31 106 LEU A O 1
ATOM 864 N N . ALA A 1 107 ? -7.015 -3.133 -13.926 1.00 65.00 107 ALA A N 1
ATOM 865 C CA . ALA A 1 107 ? -5.635 -3.194 -14.403 1.00 65.00 107 ALA A CA 1
ATOM 866 C C . ALA A 1 107 ? -5.488 -4.049 -15.679 1.00 65.00 107 ALA A C 1
ATOM 868 O O . ALA A 1 107 ? -5.025 -3.519 -16.684 1.00 65.00 107 ALA A O 1
ATOM 869 N N . PRO A 1 108 ? -5.933 -5.319 -15.735 1.00 61.44 108 PRO A N 1
ATOM 870 C CA . PRO A 1 108 ? -5.863 -6.077 -16.977 1.00 61.44 108 PRO A CA 1
ATOM 871 C C . PRO A 1 108 ? -6.739 -5.482 -18.085 1.00 61.44 108 PRO A C 1
ATOM 873 O O . PRO A 1 108 ? -6.353 -5.590 -19.233 1.00 61.44 108 PRO A O 1
ATOM 876 N N . TRP A 1 109 ? -7.866 -4.822 -17.798 1.00 61.84 109 TRP A N 1
ATOM 877 C CA . TRP A 1 109 ? -8.690 -4.216 -18.856 1.00 61.84 109 TRP A CA 1
ATOM 878 C C . TRP A 1 109 ? -8.049 -2.966 -19.481 1.00 61.84 109 TRP A C 1
ATOM 880 O O . TRP A 1 109 ? -8.100 -2.784 -20.693 1.00 61.84 109 TRP A O 1
ATOM 890 N N . LEU A 1 110 ? -7.405 -2.127 -18.665 1.00 59.38 110 LEU A N 1
ATOM 891 C CA . LEU A 1 110 ? -6.689 -0.931 -19.116 1.00 59.38 110 LEU A CA 1
ATOM 892 C C . LEU A 1 110 ? -5.404 -1.262 -19.885 1.00 59.38 110 LEU A C 1
ATOM 894 O O . LEU A 1 110 ? -5.031 -0.505 -20.776 1.00 59.38 110 LEU A O 1
ATOM 898 N N . PHE A 1 111 ? -4.744 -2.375 -19.551 1.00 57.03 111 PHE A N 1
ATOM 899 C CA . PHE A 1 111 ? -3.446 -2.742 -20.126 1.00 57.03 111 PHE A CA 1
ATOM 900 C C . PHE A 1 111 ? -3.491 -3.907 -21.127 1.00 57.03 111 PHE A C 1
ATOM 902 O O . PHE A 1 111 ? -2.549 -4.052 -21.889 1.00 57.03 111 PHE A O 1
ATOM 909 N N . ALA A 1 112 ? -4.564 -4.707 -21.201 1.00 55.62 112 ALA A N 1
ATOM 910 C CA . ALA A 1 112 ? -4.717 -5.730 -22.251 1.00 55.62 112 ALA A CA 1
ATOM 911 C C . ALA A 1 112 ? -4.993 -5.140 -23.647 1.00 55.62 112 ALA A C 1
ATOM 913 O O . ALA A 1 112 ? -4.980 -5.877 -24.627 1.00 55.62 112 ALA A O 1
ATOM 914 N N . ASN A 1 113 ? -5.264 -3.833 -23.725 1.00 48.62 113 ASN A N 1
ATOM 915 C CA . ASN A 1 113 ? -5.480 -3.086 -24.965 1.00 48.62 113 ASN A CA 1
ATOM 916 C C . ASN A 1 113 ? -4.295 -2.167 -25.333 1.00 48.62 113 ASN A C 1
ATOM 918 O O . ASN A 1 113 ? -4.459 -1.296 -26.188 1.00 48.62 113 ASN A O 1
ATOM 922 N N . MET A 1 114 ? -3.136 -2.328 -24.680 1.00 46.59 114 MET A N 1
ATOM 923 C CA . MET A 1 114 ? -1.873 -1.677 -25.057 1.00 46.59 114 MET A CA 1
ATOM 924 C C . MET A 1 114 ? -0.922 -2.669 -25.715 1.00 46.59 114 MET A C 1
ATOM 926 O O . MET A 1 114 ? -0.863 -3.824 -25.239 1.00 46.59 114 MET A O 1
#

pLDDT: mean 70.83, std 8.12, range [46.59, 85.31]

Foldseek 3Di:
DVVCVVVVDVVVVVVVVVVVVVVVVVVVVVVVVVVVVPDPDPPVVVVVVVVVLVVLLVVLVVVLVVLLVVLVVLVVVCVVPVDVVSVVSSVCSNVVSVVSVVCSVVSCVVPVVD